Protein AF-K1T1J6-F1 (afdb_monomer)

InterPro domains:
  IPR013325 RNA polymerase sigma factor, region 2 [SSF88946] (1-63)

Nearest PDB structures (foldseek):
  5wur-assembly1_A  TM=8.460E-01  e=2.278E-01  Bacillus subtilis subsp. subtilis str. 168
  5wuq-assembly1_A  TM=8.641E-01  e=4.012E-01  Bacillus subtilis subsp. subtilis str. 168
  8z6g-assembly1_B  TM=8.384E-01  e=5.032E-01  Pseudomonas aeruginosa
  5wur-assembly2_B  TM=8.536E-01  e=5.032E-01  Bacillus subtilis subsp. subtilis str. 168
  4nqw-assembly1_A  TM=7.840E-01  e=2.320E+00  Mycobacterium tuberculosis

pLDDT: mean 95.54, std 2.75, range [85.38, 98.12]

Mean predicted aligned error: 2.48 Å

Solvent-accessible surface area (backbone atoms only — not comparable to full-atom values): 3981 Å² total; per-residue (Å²): 136,54,66,69,58,40,52,50,26,33,55,71,70,39,73,65,22,57,58,55,44,40,75,74,39,37,74,60,48,34,52,53,38,26,75,73,66,77,32,71,69,64,13,53,51,54,44,52,50,49,52,53,47,52,54,69,44,31,62,90,5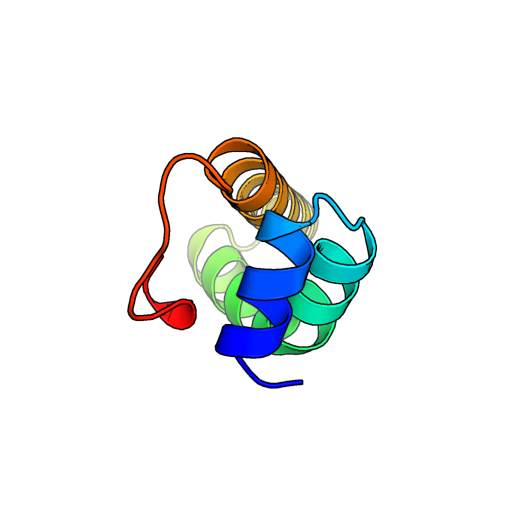3,80,70,94,48,63,95,82,105

Secondary structure (DSSP, 8-state):
--HHHHHHHHHTT-THHHHHHIIIIIHHHHHHHHHHH--HHHHHHHHHHHHHHHHHHTTTS--SSGGG-

Structure (mmCIF, N/CA/C/O backbone):
data_AF-K1T1J6-F1
#
_entry.id   AF-K1T1J6-F1
#
loop_
_atom_site.group_PDB
_atom_site.id
_atom_site.type_symbol
_atom_site.label_atom_id
_atom_site.label_alt_id
_atom_site.label_comp_id
_atom_site.label_asym_id
_atom_site.label_entity_id
_atom_site.label_seq_id
_atom_site.pdbx_PDB_ins_code
_atom_site.Cartn_x
_atom_site.Cartn_y
_atom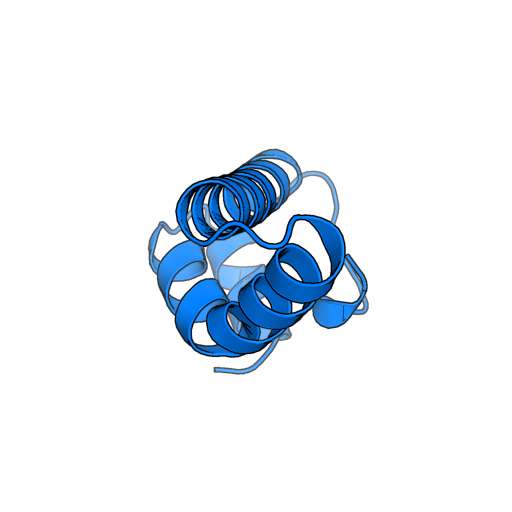_site.Cartn_z
_atom_site.occupancy
_atom_site.B_iso_or_equiv
_atom_site.auth_seq_id
_atom_site.auth_comp_id
_atom_site.auth_asym_id
_atom_site.auth_atom_id
_atom_site.pdbx_PDB_model_num
ATOM 1 N N . MET A 1 1 ? 2.598 -0.679 11.456 1.00 85.38 1 MET A N 1
ATOM 2 C CA . MET A 1 1 ? 1.157 -0.909 11.639 1.00 85.38 1 MET A CA 1
ATOM 3 C C . MET A 1 1 ? 0.801 -2.274 11.067 1.00 85.38 1 MET A C 1
ATOM 5 O O . MET A 1 1 ? 1.366 -2.675 10.046 1.00 85.38 1 MET A O 1
ATOM 9 N N . GLU A 1 2 ? -0.082 -3.005 11.733 1.00 94.56 2 GLU A N 1
ATOM 10 C CA . GLU A 1 2 ? -0.548 -4.328 11.313 1.00 94.56 2 GLU A CA 1
ATOM 11 C C . GLU A 1 2 ? -1.708 -4.250 10.309 1.00 94.56 2 GLU A C 1
ATOM 13 O O . GLU A 1 2 ? -2.400 -3.241 10.213 1.00 94.56 2 GLU A O 1
ATOM 18 N N . ASP A 1 3 ? -1.932 -5.324 9.548 1.00 95.25 3 ASP A N 1
ATOM 19 C CA . ASP A 1 3 ? -2.925 -5.368 8.457 1.00 95.25 3 ASP A CA 1
ATOM 20 C C . ASP A 1 3 ? -4.332 -5.035 8.965 1.00 95.25 3 ASP A C 1
ATOM 22 O O . ASP A 1 3 ? -5.063 -4.260 8.356 1.00 95.25 3 ASP A O 1
ATOM 26 N N . ASN A 1 4 ? -4.688 -5.581 10.131 1.00 94.88 4 ASN A N 1
ATOM 27 C CA . ASN A 1 4 ? -5.983 -5.342 10.759 1.00 94.88 4 ASN A CA 1
ATOM 28 C C . ASN A 1 4 ?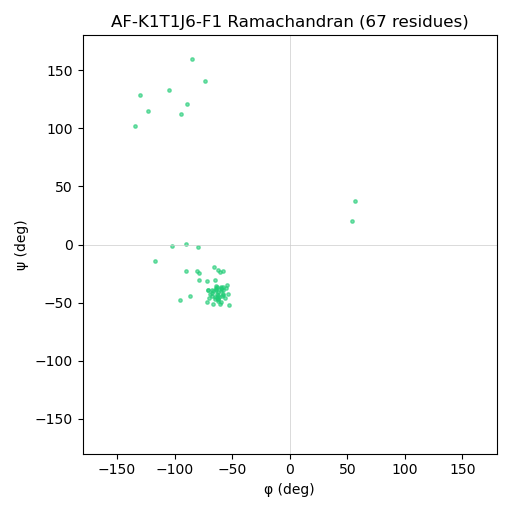 -6.179 -3.873 11.148 1.00 94.88 4 ASN A C 1
ATOM 30 O O . ASN A 1 4 ? -7.289 -3.366 11.041 1.00 94.88 4 ASN A O 1
ATOM 34 N N . GLU A 1 5 ? -5.121 -3.184 11.578 1.00 96.38 5 GLU A N 1
ATOM 35 C CA . GLU A 1 5 ? -5.193 -1.764 11.930 1.00 96.38 5 GLU A CA 1
ATOM 36 C C . GLU A 1 5 ? -5.381 -0.897 10.677 1.00 96.38 5 GLU A C 1
ATOM 38 O O . GLU A 1 5 ? -6.193 0.026 10.688 1.00 96.38 5 GLU A O 1
ATOM 43 N N . ILE A 1 6 ? -4.708 -1.240 9.572 1.00 96.88 6 ILE A N 1
ATOM 44 C CA . ILE A 1 6 ? -4.889 -0.570 8.275 1.00 96.88 6 ILE A CA 1
ATOM 45 C C . ILE A 1 6 ? -6.324 -0.770 7.764 1.00 96.88 6 ILE A C 1
ATOM 47 O O . ILE A 1 6 ? -6.974 0.195 7.359 1.00 96.88 6 ILE A O 1
ATOM 51 N N . ILE A 1 7 ? -6.855 -1.998 7.838 1.00 95.94 7 ILE A N 1
ATOM 52 C CA . ILE A 1 7 ? -8.252 -2.295 7.477 1.00 95.94 7 ILE A CA 1
ATOM 53 C C . ILE A 1 7 ? -9.217 -1.450 8.314 1.00 95.94 7 ILE A C 1
ATOM 55 O O . ILE A 1 7 ? -10.175 -0.909 7.767 1.00 95.94 7 ILE A O 1
ATOM 59 N N . GLU A 1 8 ? -8.978 -1.308 9.619 1.00 96.75 8 GLU A N 1
ATOM 60 C CA . GLU A 1 8 ? -9.819 -0.487 10.498 1.00 96.75 8 GLU A CA 1
ATOM 61 C C . GLU A 1 8 ? -9.810 0.997 10.108 1.00 96.75 8 GLU A C 1
ATOM 63 O O . GLU A 1 8 ? -10.854 1.647 10.187 1.00 96.75 8 GLU A O 1
ATOM 68 N N . LEU A 1 9 ? -8.674 1.539 9.657 1.00 97.38 9 LEU A N 1
ATOM 69 C CA . LEU A 1 9 ? -8.601 2.912 9.143 1.00 97.38 9 LEU A CA 1
ATOM 70 C C . LEU A 1 9 ? -9.430 3.074 7.862 1.00 97.38 9 LEU A C 1
ATOM 72 O O . LEU A 1 9 ? -10.259 3.983 7.791 1.00 97.38 9 LEU A O 1
ATOM 76 N N . TYR A 1 10 ? -9.302 2.154 6.897 1.00 96.69 10 TYR A N 1
ATOM 77 C CA . TYR A 1 10 ? -10.162 2.148 5.703 1.00 96.69 10 TYR A CA 1
ATOM 78 C C . TYR A 1 10 ? -11.642 2.041 6.074 1.00 96.69 10 TYR A C 1
ATOM 80 O O . TYR A 1 10 ? -12.490 2.718 5.491 1.00 96.69 10 TYR A O 1
ATOM 88 N N . TRP A 1 11 ? -11.958 1.227 7.083 1.00 95.19 11 TRP A N 1
ATOM 89 C CA . TRP A 1 11 ? -13.323 1.040 7.564 1.00 95.19 11 TRP A CA 1
ATOM 90 C C . TRP A 1 11 ? -13.919 2.316 8.155 1.00 95.19 11 TRP A C 1
ATOM 92 O O . TRP A 1 11 ? -15.095 2.615 7.955 1.00 95.19 11 TRP A O 1
ATOM 102 N N . LYS A 1 12 ? -13.089 3.088 8.858 1.00 96.88 12 LYS A N 1
ATOM 103 C CA . LYS A 1 12 ? -13.436 4.398 9.420 1.00 96.88 12 LYS A CA 1
ATOM 104 C C . LYS A 1 12 ? -13.401 5.523 8.390 1.00 96.88 12 LYS A C 1
ATOM 106 O O . LYS A 1 12 ? -13.739 6.647 8.747 1.00 96.88 12 LYS A O 1
ATOM 111 N N . ARG A 1 13 ? -13.034 5.227 7.135 1.00 96.38 13 ARG A N 1
ATOM 112 C CA . ARG A 1 13 ? -12.822 6.221 6.072 1.00 96.38 13 ARG A CA 1
ATOM 113 C C . ARG A 1 13 ? -11.786 7.271 6.475 1.00 96.38 13 ARG A C 1
ATOM 115 O O . ARG A 1 13 ? -11.933 8.445 6.152 1.00 96.38 13 ARG A O 1
ATOM 122 N N . ASP A 1 14 ? -10.754 6.832 7.189 1.00 97.62 14 ASP A N 1
ATOM 123 C CA . ASP A 1 14 ? -9.621 7.661 7.583 1.00 97.62 14 ASP A CA 1
ATOM 124 C C . ASP A 1 14 ? -8.542 7.604 6.495 1.00 97.62 14 ASP A C 1
ATOM 126 O O . ASP A 1 14 ? -8.035 6.533 6.159 1.00 97.62 14 ASP A O 1
ATOM 130 N N . GLU A 1 15 ? -8.187 8.759 5.938 1.00 95.56 15 GLU A N 1
ATOM 131 C CA . GLU A 1 15 ? -7.224 8.901 4.839 1.00 95.56 15 GLU A CA 1
ATOM 132 C C . GLU A 1 15 ? -5.815 8.418 5.222 1.00 95.56 15 GLU A C 1
ATOM 134 O O . GLU A 1 15 ? -5.036 8.006 4.356 1.00 95.56 15 GLU A O 1
ATOM 139 N N . VAL A 1 16 ? -5.500 8.368 6.523 1.00 97.31 16 VAL A N 1
ATOM 140 C CA . VAL A 1 16 ? -4.254 7.782 7.046 1.00 97.31 16 VAL A CA 1
ATOM 141 C C . VAL A 1 16 ? -4.104 6.314 6.627 1.00 97.31 16 VAL A C 1
ATOM 143 O O . VAL A 1 16 ? -2.978 5.825 6.519 1.00 97.31 16 VAL A O 1
ATOM 146 N N . ALA A 1 17 ? -5.203 5.620 6.305 1.00 96.75 17 ALA A N 1
ATOM 147 C CA . ALA A 1 17 ? -5.175 4.259 5.774 1.00 96.75 17 ALA A CA 1
ATOM 148 C C . ALA A 1 17 ? -4.275 4.123 4.537 1.00 96.75 17 ALA A C 1
ATOM 150 O O . ALA A 1 17 ? -3.504 3.167 4.443 1.00 96.75 17 ALA A O 1
ATOM 151 N N . ILE A 1 18 ? -4.329 5.087 3.611 1.00 96.75 18 ILE A N 1
ATOM 152 C CA . ILE A 1 18 ? -3.540 5.064 2.371 1.00 96.75 18 ILE A CA 1
ATOM 153 C C . ILE A 1 18 ? -2.055 5.225 2.702 1.00 96.75 18 ILE A C 1
ATOM 155 O O . ILE A 1 18 ? -1.227 4.454 2.223 1.00 96.75 18 ILE A O 1
ATOM 159 N N . LEU A 1 19 ? -1.722 6.159 3.597 1.00 97.38 19 LEU A N 1
ATOM 160 C CA . LEU A 1 19 ? -0.347 6.392 4.038 1.00 97.38 19 LEU A CA 1
ATOM 161 C C . LEU A 1 19 ? 0.257 5.154 4.716 1.00 97.38 19 LEU A C 1
ATOM 163 O O . LEU A 1 19 ? 1.400 4.788 4.445 1.00 97.38 19 LEU A O 1
ATOM 167 N N . GLU A 1 20 ? -0.491 4.503 5.607 1.00 97.75 20 GLU A N 1
ATOM 168 C CA . GLU A 1 20 ? -0.014 3.303 6.302 1.00 97.75 20 GLU A CA 1
ATOM 169 C C . GLU A 1 20 ? 0.046 2.082 5.370 1.00 97.75 20 GLU A C 1
ATOM 171 O O . GLU A 1 20 ? 0.952 1.254 5.505 1.00 97.75 20 GLU A O 1
ATOM 176 N N . THR A 1 21 ? -0.846 2.005 4.375 1.00 96.94 21 THR A N 1
ATOM 177 C CA . THR A 1 21 ? -0.774 1.005 3.295 1.00 96.94 21 THR A CA 1
ATOM 178 C C . THR A 1 21 ? 0.497 1.184 2.480 1.00 96.94 21 THR A C 1
ATOM 180 O O . THR A 1 21 ? 1.233 0.217 2.288 1.00 96.94 21 THR A O 1
ATOM 183 N N . ASP A 1 22 ? 0.800 2.412 2.060 1.00 97.06 22 ASP A N 1
ATOM 184 C CA . ASP A 1 22 ? 1.986 2.708 1.262 1.00 97.06 22 ASP A CA 1
ATOM 185 C C . ASP A 1 22 ? 3.284 2.443 2.024 1.00 97.06 22 ASP A C 1
ATOM 187 O O . ASP A 1 22 ? 4.173 1.737 1.540 1.00 97.06 22 ASP A O 1
ATOM 191 N N . LYS A 1 23 ? 3.358 2.879 3.284 1.00 97.25 23 LYS A N 1
ATOM 192 C CA . LYS A 1 23 ? 4.505 2.578 4.152 1.00 97.25 23 LYS A CA 1
ATOM 193 C C . LYS A 1 23 ? 4.773 1.079 4.272 1.00 97.25 23 LYS A C 1
ATOM 195 O O . LYS A 1 23 ? 5.936 0.679 4.358 1.00 97.25 23 LYS A O 1
ATOM 200 N N . LYS A 1 24 ? 3.723 0.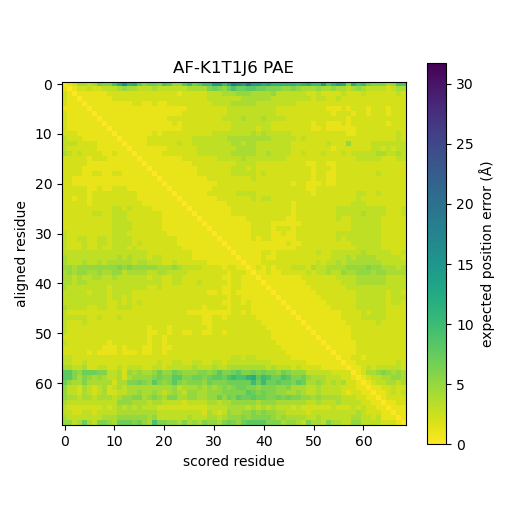253 4.318 1.00 97.12 24 LYS A N 1
ATOM 201 C CA . LYS A 1 24 ? 3.850 -1.196 4.515 1.00 97.12 24 LYS A CA 1
ATOM 202 C C . LYS A 1 24 ? 4.075 -1.964 3.214 1.00 97.12 24 LYS A C 1
ATOM 204 O O . LYS A 1 24 ? 4.924 -2.856 3.183 1.00 97.12 24 LYS A O 1
ATOM 209 N N . TYR A 1 25 ? 3.336 -1.636 2.159 1.00 96.81 25 TYR A N 1
ATOM 210 C CA . TYR A 1 25 ? 3.287 -2.419 0.922 1.00 96.81 25 TYR A CA 1
ATOM 211 C C . TYR A 1 25 ? 3.806 -1.688 -0.309 1.00 96.81 25 TYR A C 1
ATOM 213 O O . TYR A 1 25 ? 4.119 -2.370 -1.279 1.00 96.81 25 TYR A O 1
ATOM 221 N N . GLY A 1 26 ? 3.984 -0.366 -0.283 1.00 96.19 26 GLY A N 1
ATOM 222 C CA . GLY A 1 26 ? 4.349 0.424 -1.463 1.00 96.19 26 GLY A CA 1
ATOM 223 C C . GLY A 1 26 ? 5.577 -0.117 -2.177 1.00 96.19 26 GLY A C 1
ATOM 224 O O . GLY A 1 26 ? 5.499 -0.500 -3.337 1.00 96.19 26 GLY A O 1
ATOM 225 N N . LYS A 1 27 ? 6.683 -0.345 -1.458 1.00 96.00 27 LYS A N 1
ATOM 226 C CA . LYS A 1 27 ? 7.892 -0.95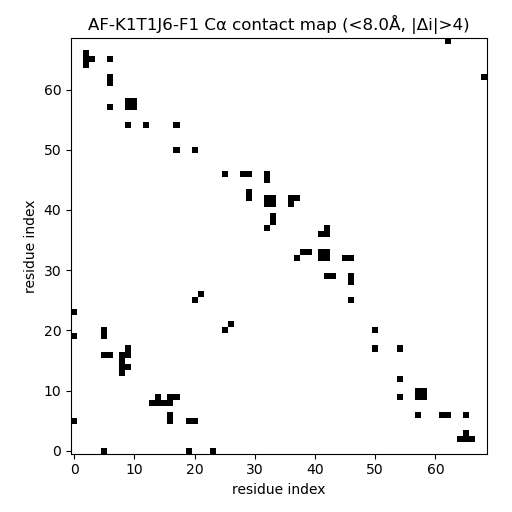5 -2.051 1.00 96.00 27 LYS A CA 1
ATOM 227 C C . LYS A 1 27 ? 7.648 -2.333 -2.675 1.00 96.00 27 LYS A C 1
ATOM 229 O O . LYS A 1 27 ? 8.284 -2.671 -3.670 1.00 96.00 27 LYS A O 1
ATOM 234 N N . TYR A 1 28 ? 6.778 -3.143 -2.075 1.00 96.31 28 TYR A N 1
ATOM 235 C CA . TYR A 1 28 ? 6.449 -4.473 -2.583 1.00 96.31 28 TYR A CA 1
ATOM 236 C C . TYR A 1 28 ? 5.600 -4.376 -3.854 1.00 96.31 28 TYR A C 1
ATOM 238 O O . TYR A 1 28 ? 5.969 -4.964 -4.871 1.00 96.31 28 TYR A O 1
ATOM 246 N N . CYS A 1 29 ? 4.531 -3.578 -3.826 1.00 96.81 29 CYS A N 1
ATOM 247 C CA . CYS A 1 29 ? 3.650 -3.350 -4.967 1.00 96.81 29 CYS A CA 1
ATOM 248 C C . CYS A 1 29 ? 4.401 -2.688 -6.131 1.00 96.81 29 CYS A C 1
ATOM 250 O O . CYS A 1 29 ? 4.373 -3.217 -7.240 1.00 96.81 29 CYS A O 1
ATOM 252 N N . SER A 1 30 ? 5.183 -1.632 -5.876 1.00 97.00 30 SER A N 1
ATOM 253 C CA . SER A 1 30 ? 6.001 -0.966 -6.898 1.00 97.00 30 SER A CA 1
ATOM 254 C C . SER A 1 30 ? 7.014 -1.919 -7.525 1.00 97.00 30 SER A C 1
ATOM 256 O O . SER A 1 30 ? 7.237 -1.870 -8.730 1.00 97.00 30 SER A O 1
ATOM 258 N N . LYS A 1 31 ? 7.622 -2.829 -6.747 1.00 97.81 31 LYS A N 1
ATOM 259 C CA . LYS A 1 31 ? 8.568 -3.811 -7.298 1.00 97.81 31 LYS A CA 1
ATOM 260 C C . LYS A 1 31 ? 7.881 -4.807 -8.232 1.00 97.81 31 LYS A C 1
ATOM 262 O O . LYS A 1 31 ? 8.468 -5.172 -9.249 1.00 97.81 31 LYS A O 1
ATOM 267 N N . ILE A 1 32 ? 6.674 -5.257 -7.891 1.00 97.25 32 ILE A N 1
ATOM 268 C CA . ILE A 1 32 ? 5.889 -6.154 -8.748 1.00 97.25 32 ILE A CA 1
ATOM 269 C C . ILE A 1 32 ? 5.481 -5.426 -10.027 1.00 97.25 32 ILE A C 1
ATOM 271 O O . ILE A 1 32 ? 5.772 -5.930 -11.110 1.00 97.25 32 ILE A O 1
ATOM 275 N N . ALA A 1 33 ? 4.883 -4.238 -9.903 1.00 97.69 33 ALA A N 1
ATOM 276 C CA . ALA A 1 33 ? 4.455 -3.426 -11.038 1.00 97.69 33 ALA A CA 1
ATOM 277 C C . ALA A 1 33 ? 5.629 -3.128 -11.981 1.00 97.69 33 ALA A C 1
ATOM 279 O O . ALA A 1 33 ? 5.545 -3.401 -13.176 1.00 97.69 33 ALA A O 1
ATOM 280 N N . TYR A 1 34 ? 6.780 -2.724 -11.436 1.00 98.12 34 TYR A N 1
ATOM 281 C CA . TYR A 1 34 ? 7.970 -2.431 -12.235 1.00 98.12 34 TYR A CA 1
ATOM 282 C C . TYR A 1 34 ? 8.519 -3.652 -12.964 1.00 98.12 34 TYR A C 1
ATOM 284 O O . TYR A 1 34 ? 8.948 -3.548 -14.109 1.00 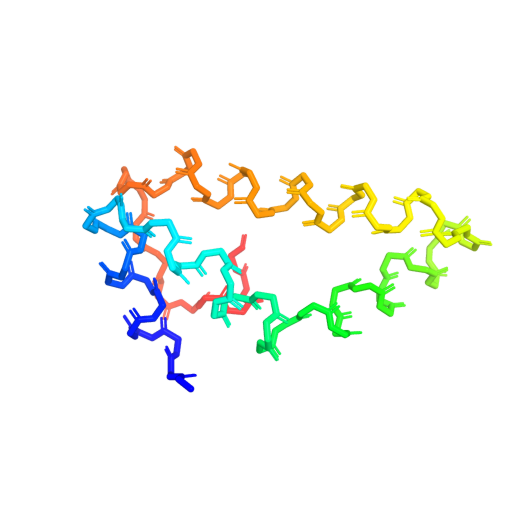98.12 34 TYR A O 1
ATOM 292 N N . ASN A 1 35 ? 8.494 -4.830 -12.341 1.00 98.06 35 ASN A N 1
ATOM 293 C CA . ASN A 1 35 ? 8.942 -6.050 -13.011 1.00 98.06 35 ASN A CA 1
ATOM 294 C C . ASN A 1 35 ? 8.037 -6.447 -14.197 1.00 98.06 35 ASN A C 1
ATOM 296 O O . ASN A 1 35 ? 8.476 -7.231 -15.035 1.00 98.06 35 ASN A O 1
ATOM 300 N N . ILE A 1 36 ? 6.800 -5.944 -14.256 1.00 97.81 36 ILE A N 1
ATOM 301 C CA . ILE A 1 36 ? 5.840 -6.209 -15.337 1.00 97.81 36 ILE A CA 1
ATOM 302 C C . ILE A 1 36 ? 5.895 -5.100 -16.395 1.00 97.81 36 ILE A C 1
ATOM 304 O O . ILE A 1 36 ? 5.956 -5.393 -17.586 1.00 97.81 36 ILE A O 1
ATOM 308 N N . LEU A 1 37 ? 5.878 -3.839 -15.962 1.00 97.50 37 LEU A N 1
ATOM 309 C CA . LEU A 1 37 ? 5.737 -2.663 -16.826 1.00 97.50 37 LEU A CA 1
ATOM 310 C C . LEU A 1 37 ? 7.084 -2.110 -17.310 1.00 97.50 37 LEU A C 1
ATOM 312 O O . LEU A 1 37 ? 7.137 -1.429 -18.328 1.00 97.50 37 LEU A O 1
ATOM 316 N N . ALA A 1 38 ? 8.177 -2.387 -16.588 1.00 97.00 38 ALA A N 1
ATOM 317 C CA . ALA A 1 38 ? 9.519 -1.842 -16.825 1.00 97.00 38 ALA A CA 1
ATOM 318 C C . ALA A 1 38 ? 9.589 -0.297 -16.883 1.00 97.00 38 ALA A C 1
ATOM 320 O O . ALA A 1 38 ? 10.561 0.269 -17.384 1.00 97.00 38 ALA A O 1
ATOM 321 N N . SER A 1 39 ? 8.586 0.380 -16.323 1.00 97.38 39 SER A N 1
ATOM 322 C CA . SER A 1 39 ? 8.411 1.832 -16.315 1.00 97.38 39 SER A CA 1
ATOM 323 C C . SER A 1 39 ? 8.128 2.292 -14.892 1.00 97.38 39 SER A C 1
ATOM 325 O O . SER A 1 39 ? 7.282 1.713 -14.214 1.00 97.38 39 SER A O 1
ATOM 327 N N . VAL A 1 40 ? 8.874 3.286 -14.405 1.00 96.00 40 VAL A N 1
ATOM 328 C CA . VAL A 1 40 ? 8.708 3.791 -13.031 1.00 96.00 40 VAL A CA 1
ATOM 329 C C . VAL A 1 40 ? 7.387 4.544 -12.898 1.00 96.00 40 VAL A C 1
ATOM 331 O O . VAL A 1 40 ? 6.639 4.256 -11.973 1.00 96.00 40 VAL A O 1
ATOM 334 N N . GL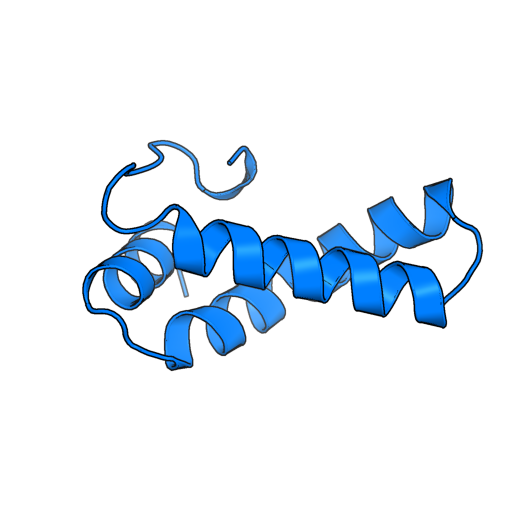U A 1 41 ? 7.084 5.428 -13.850 1.00 97.25 41 GLU A N 1
ATOM 335 C CA . GLU A 1 41 ? 5.866 6.249 -13.853 1.00 97.25 41 GLU A CA 1
ATOM 336 C C . GLU A 1 41 ? 4.606 5.371 -13.878 1.00 97.25 41 GLU A C 1
ATOM 338 O O . GLU A 1 41 ? 3.781 5.461 -12.971 1.00 97.25 41 GLU A O 1
ATOM 343 N N . ASP A 1 42 ? 4.531 4.411 -14.809 1.00 97.00 42 ASP A N 1
ATOM 344 C CA . ASP A 1 42 ? 3.381 3.495 -14.890 1.00 97.00 42 ASP A CA 1
ATOM 345 C C . ASP A 1 42 ? 3.268 2.595 -13.645 1.00 97.00 42 ASP A C 1
ATOM 347 O O . ASP A 1 42 ? 2.177 2.191 -13.240 1.00 97.00 42 ASP A O 1
ATOM 351 N N . SER A 1 43 ? 4.399 2.262 -13.010 1.00 97.25 43 SER A N 1
ATOM 352 C CA . SER A 1 43 ? 4.388 1.471 -11.775 1.00 97.25 43 SER A CA 1
ATOM 353 C C . SER A 1 43 ? 3.845 2.261 -10.593 1.00 97.25 43 SER A C 1
ATOM 355 O O . SER A 1 43 ? 3.143 1.692 -9.759 1.00 97.25 43 SER A O 1
ATOM 357 N N . GLU A 1 44 ? 4.177 3.546 -10.493 1.00 96.69 44 GLU A N 1
ATOM 358 C CA . GLU A 1 44 ? 3.654 4.434 -9.454 1.00 96.69 44 GLU A CA 1
ATOM 359 C C . GLU A 1 44 ? 2.153 4.678 -9.642 1.00 96.69 44 GLU A C 1
ATOM 361 O O . GLU A 1 44 ? 1.401 4.593 -8.669 1.00 96.69 44 GLU A O 1
ATOM 366 N N . GLU A 1 45 ? 1.695 4.887 -10.880 1.00 97.38 45 GLU A N 1
ATOM 367 C CA . GLU A 1 45 ? 0.266 5.001 -11.200 1.00 97.38 45 GLU A CA 1
ATOM 368 C C . GLU A 1 45 ? -0.494 3.724 -10.816 1.00 97.38 45 GLU A C 1
ATOM 370 O O . GLU A 1 45 ? -1.464 3.785 -10.063 1.00 97.38 45 GLU A O 1
ATOM 375 N N . CYS A 1 46 ? 0.007 2.552 -11.217 1.00 97.12 46 CYS A N 1
ATOM 376 C CA . CYS A 1 46 ? -0.624 1.266 -10.910 1.00 97.12 46 CYS A CA 1
ATOM 377 C C . CYS A 1 46 ? -0.743 1.006 -9.392 1.00 97.12 46 CYS A C 1
ATOM 379 O O . CYS A 1 46 ? -1.736 0.450 -8.908 1.00 97.12 46 CYS A O 1
ATOM 381 N N . VAL A 1 47 ? 0.255 1.428 -8.612 1.00 97.12 47 VAL A N 1
ATOM 382 C CA . VAL A 1 47 ? 0.221 1.335 -7.144 1.00 97.12 47 VAL A CA 1
ATOM 383 C C . VAL A 1 47 ? -0.813 2.295 -6.552 1.00 97.12 47 VAL A C 1
ATOM 385 O O . VAL A 1 47 ? -1.583 1.891 -5.679 1.00 97.12 47 VAL A O 1
ATOM 388 N N . ASN A 1 48 ? -0.894 3.528 -7.051 1.00 96.81 48 ASN A N 1
ATOM 389 C CA . ASN A 1 48 ? -1.914 4.486 -6.619 1.00 96.81 48 ASN A CA 1
ATOM 390 C C . ASN A 1 48 ? -3.334 4.004 -6.949 1.00 96.81 48 ASN A C 1
ATOM 392 O O . ASN A 1 48 ? -4.217 4.070 -6.090 1.00 96.81 48 ASN A O 1
ATOM 396 N N . ASP A 1 49 ? -3.544 3.443 -8.139 1.00 97.25 49 ASP A N 1
ATOM 397 C CA . ASP A 1 49 ? -4.814 2.829 -8.539 1.00 97.25 49 ASP A CA 1
ATOM 398 C C . ASP A 1 49 ? -5.208 1.680 -7.610 1.00 97.25 49 ASP A C 1
ATOM 400 O O . ASP A 1 49 ? -6.378 1.532 -7.250 1.00 97.25 49 ASP A O 1
ATOM 404 N N . THR A 1 50 ? -4.228 0.896 -7.153 1.00 96.06 50 THR A N 1
ATOM 405 C CA . THR A 1 50 ? -4.452 -0.177 -6.176 1.00 96.06 50 THR A CA 1
ATOM 406 C C . THR A 1 50 ? -4.977 0.383 -4.851 1.00 96.06 50 THR A C 1
ATOM 408 O O . THR A 1 50 ? -5.937 -0.151 -4.288 1.00 96.06 50 THR A O 1
ATOM 411 N N . TYR A 1 51 ? -4.408 1.484 -4.353 1.00 96.44 51 TYR A N 1
ATOM 412 C CA . TYR A 1 51 ? -4.889 2.128 -3.125 1.00 96.44 51 TYR A CA 1
ATOM 413 C C . TYR A 1 51 ? -6.277 2.743 -3.302 1.00 96.44 51 TYR A C 1
ATOM 415 O O . TYR A 1 51 ? -7.122 2.615 -2.415 1.00 96.44 51 TYR A O 1
ATOM 423 N N . LEU A 1 52 ? -6.548 3.359 -4.455 1.00 96.94 52 LEU A N 1
ATOM 424 C CA . LEU A 1 52 ? -7.873 3.877 -4.788 1.00 96.94 52 LEU A CA 1
ATOM 425 C C . LEU A 1 52 ? -8.910 2.750 -4.859 1.00 96.94 52 LEU A C 1
ATOM 427 O O . LEU A 1 52 ? -10.028 2.898 -4.360 1.00 96.94 52 LEU A O 1
ATOM 431 N N . HIS A 1 53 ? -8.546 1.602 -5.427 1.00 96.38 53 HIS A N 1
ATOM 432 C CA . HIS A 1 53 ? -9.403 0.424 -5.448 1.00 96.38 53 HIS A CA 1
ATOM 433 C C . HIS A 1 53 ? -9.690 -0.083 -4.030 1.00 96.38 53 HIS A C 1
ATOM 435 O O . HIS A 1 53 ? -10.854 -0.293 -3.686 1.00 96.38 53 HIS A O 1
ATOM 441 N N . ALA A 1 54 ? -8.668 -0.198 -3.175 1.00 95.81 54 ALA A N 1
ATOM 442 C CA . ALA A 1 54 ? -8.845 -0.570 -1.772 1.00 95.81 54 ALA A CA 1
ATOM 443 C C . ALA A 1 54 ? -9.764 0.417 -1.033 1.00 95.81 54 ALA A C 1
ATOM 445 O O . ALA A 1 54 ? -10.696 -0.001 -0.343 1.00 95.81 54 ALA A O 1
ATOM 446 N N . TRP A 1 55 ? -9.567 1.720 -1.246 1.00 96.69 55 TRP A N 1
ATOM 447 C CA . TRP A 1 55 ? -10.420 2.775 -0.708 1.00 96.69 55 TRP A CA 1
ATOM 448 C C . TRP A 1 55 ? -11.867 2.648 -1.185 1.00 96.69 55 TRP A C 1
ATOM 450 O O . TRP A 1 55 ? -12.777 2.852 -0.398 1.00 96.69 55 TRP A O 1
ATOM 460 N N . ASN A 1 56 ? -12.131 2.293 -2.438 1.00 95.88 56 ASN A N 1
ATOM 461 C CA . ASN A 1 56 ? -13.506 2.151 -2.929 1.00 95.88 56 ASN A CA 1
ATOM 462 C C . ASN A 1 56 ? -14.167 0.830 -2.500 1.00 95.88 56 ASN A C 1
ATOM 464 O O . ASN A 1 56 ? -15.384 0.777 -2.318 1.00 95.88 56 ASN A O 1
ATOM 468 N N . ALA A 1 57 ? -13.383 -0.234 -2.328 1.00 95.31 57 ALA A N 1
ATOM 469 C CA . ALA A 1 57 ? -13.879 -1.558 -1.963 1.00 95.31 57 ALA A CA 1
ATOM 470 C C . ALA A 1 57 ? -14.162 -1.714 -0.454 1.00 95.31 57 ALA A C 1
ATOM 472 O O . ALA A 1 57 ? -14.970 -2.563 -0.064 1.00 95.31 57 ALA A O 1
ATOM 473 N N . LEU A 1 58 ? -13.535 -0.886 0.388 1.00 93.38 58 LEU A N 1
ATOM 474 C CA . LEU A 1 58 ? -13.726 -0.826 1.840 1.00 93.38 58 LEU A CA 1
ATOM 475 C C . LEU A 1 58 ? -14.570 0.407 2.228 1.00 93.38 58 LEU A C 1
ATOM 477 O O . LEU A 1 58 ? -14.277 1.513 1.774 1.00 93.38 58 LEU A O 1
ATOM 481 N N . PRO A 1 59 ? -15.599 0.288 3.095 1.00 89.75 59 PRO A N 1
ATOM 482 C CA . PRO A 1 59 ? -15.970 -0.860 3.928 1.00 89.75 59 PRO A CA 1
ATOM 483 C C . PRO A 1 59 ? -16.956 -1.908 3.356 1.00 89.75 59 PRO A C 1
ATOM 485 O O . PRO A 1 59 ? -17.273 -2.829 4.095 1.00 89.75 59 PRO A O 1
ATOM 488 N N . PRO A 1 60 ? -17.514 -1.860 2.130 1.00 90.69 60 PRO A N 1
ATOM 489 C CA . PRO A 1 60 ? -18.435 -2.922 1.699 1.00 90.69 60 PRO A CA 1
ATOM 490 C C . PRO A 1 60 ? -17.862 -4.347 1.807 1.00 90.69 60 PRO A C 1
ATOM 492 O O . PRO A 1 60 ? -18.597 -5.273 2.147 1.00 90.69 60 PRO A O 1
ATOM 495 N N . ASN A 1 61 ? -16.556 -4.520 1.573 1.00 90.25 61 ASN A N 1
ATOM 496 C CA . ASN A 1 61 ? -15.886 -5.819 1.588 1.00 90.25 61 ASN A CA 1
ATOM 497 C C . ASN A 1 61 ? -14.726 -5.840 2.584 1.00 90.25 61 ASN A C 1
ATOM 499 O O . ASN A 1 61 ? -13.729 -5.163 2.367 1.00 90.25 61 ASN A O 1
ATOM 503 N N . ARG A 1 62 ? -14.809 -6.653 3.647 1.00 92.12 62 ARG A N 1
ATOM 504 C CA . ARG A 1 62 ? -13.719 -6.804 4.629 1.00 92.12 62 ARG A CA 1
ATOM 505 C C . ARG A 1 62 ? -12.813 -7.991 4.289 1.00 92.12 62 ARG A C 1
ATOM 507 O O . ARG A 1 62 ? -13.269 -9.129 4.410 1.00 92.12 62 ARG A O 1
ATOM 514 N N . PRO A 1 63 ? -11.544 -7.781 3.908 1.00 91.81 63 PRO A N 1
ATOM 515 C CA . PRO A 1 63 ? -10.633 -8.883 3.641 1.00 91.81 63 PRO A CA 1
ATOM 516 C C . PRO A 1 63 ? -10.186 -9.569 4.935 1.00 91.81 63 PRO A C 1
ATOM 518 O O . PRO A 1 63 ? -9.883 -8.913 5.929 1.00 91.81 63 PRO A O 1
ATOM 521 N N . ASN A 1 64 ? -10.078 -10.901 4.894 1.00 90.00 64 ASN A N 1
ATOM 522 C CA . ASN A 1 64 ? -9.449 -11.688 5.964 1.00 90.00 64 ASN A CA 1
ATOM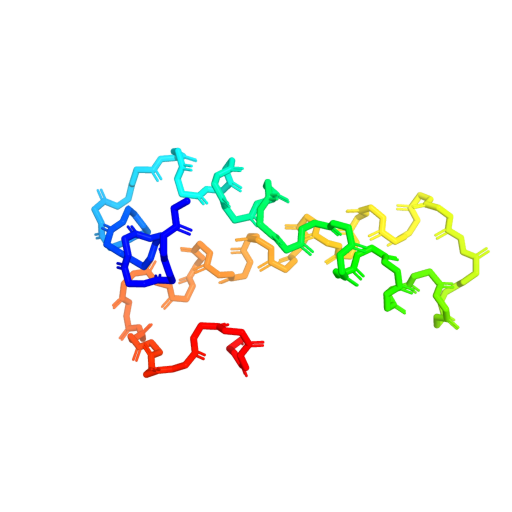 523 C C . ASN A 1 64 ? -7.914 -11.656 5.891 1.00 90.00 64 ASN A C 1
ATOM 525 O O . ASN A 1 64 ? -7.243 -11.886 6.893 1.00 90.00 64 ASN A O 1
ATOM 529 N N . ILE A 1 65 ? -7.356 -11.415 4.700 1.00 91.88 65 ILE A N 1
ATOM 530 C CA . ILE A 1 65 ? -5.914 -11.341 4.450 1.00 91.88 65 ILE A CA 1
ATOM 531 C C . ILE A 1 65 ? -5.669 -10.113 3.576 1.00 91.88 65 ILE A C 1
ATOM 533 O O . ILE A 1 65 ? -5.908 -10.163 2.373 1.00 91.88 65 ILE A O 1
ATOM 537 N N . PHE A 1 66 ? -5.196 -9.017 4.172 1.00 92.38 66 PHE A N 1
ATOM 538 C CA . PHE A 1 66 ? -5.044 -7.743 3.461 1.00 92.38 66 PHE A CA 1
ATOM 539 C C . PHE A 1 66 ? -4.017 -7.820 2.328 1.00 92.38 66 PHE A C 1
ATOM 541 O O . PHE A 1 66 ? -4.253 -7.316 1.243 1.00 92.38 66 PHE A O 1
ATOM 548 N N . LYS A 1 67 ? -2.910 -8.540 2.537 1.00 90.31 67 LYS A N 1
ATOM 549 C CA . LYS A 1 67 ? -1.871 -8.724 1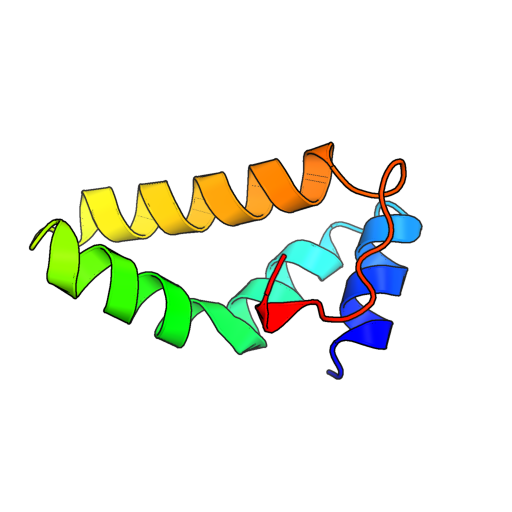.511 1.00 90.31 67 LYS A CA 1
ATOM 550 C C . LYS A 1 67 ? -2.365 -9.412 0.223 1.00 90.31 67 LYS A C 1
ATOM 552 O O . LYS A 1 67 ? -1.701 -9.307 -0.802 1.00 90.31 67 LYS A O 1
ATOM 557 N N . ALA A 1 68 ? -3.449 -10.185 0.294 1.00 89.06 68 ALA A N 1
ATOM 558 C CA . ALA A 1 68 ? -3.991 -10.938 -0.841 1.00 89.06 68 ALA A CA 1
ATOM 559 C C . ALA A 1 68 ? -5.228 -10.279 -1.476 1.00 89.06 68 ALA A C 1
ATOM 561 O O . ALA A 1 68 ? -5.793 -10.853 -2.406 1.00 89.06 68 ALA A O 1
ATOM 562 N N . PHE A 1 69 ? -5.670 -9.149 -0.923 1.00 87.56 69 PHE A N 1
ATOM 563 C CA . PHE A 1 69 ? -6.823 -8.376 -1.369 1.00 87.56 69 PHE A CA 1
ATOM 564 C C . PHE A 1 69 ? -6.414 -7.384 -2.456 1.00 87.56 69 PHE A C 1
ATOM 566 O O . PHE A 1 69 ? -7.187 -7.260 -3.430 1.00 87.56 69 PHE A O 1
#

Organism: NCBI:txid408170

Sequence (69 aa):
MEDNEIIELYWKRDEVAILETDKKYGKYCSKIAYNILASVEDSEECVNDTYLHAWNALPPNRPNIFKAF

Radius of gyration: 12.0 Å; Cα contacts (8 Å, |Δi|>4): 51; chains: 1; bounding box: 28×21×29 Å

Foldseek 3Di:
DDLVVLLVCLQVLNPVSLVVCCVVCVVVQLVVLCVVVVDNVRSNVVSVVVSVVSSVCPPVDRDPDNVVD